Protein AF-A0AA88XSS2-F1 (afdb_monomer)

Organism: Pinctada imbricata (NCBI:txid66713)

Structure (mmCIF, N/CA/C/O backbone):
data_AF-A0AA88XSS2-F1
#
_entry.id   AF-A0AA88XSS2-F1
#
loop_
_atom_site.group_PDB
_atom_site.id
_atom_site.type_symbol
_atom_site.label_atom_id
_atom_site.label_alt_id
_atom_site.label_comp_id
_atom_site.label_asym_id
_atom_site.label_entity_id
_atom_site.label_seq_id
_atom_site.pdbx_PDB_ins_code
_atom_site.Cartn_x
_atom_site.Cartn_y
_atom_site.Cartn_z
_atom_site.occupancy
_atom_site.B_iso_or_equiv
_atom_site.auth_seq_id
_atom_site.auth_comp_id
_atom_site.auth_asym_id
_atom_site.auth_atom_id
_atom_site.pdbx_PDB_model_num
ATOM 1 N N . MET A 1 1 ? 4.842 -4.775 2.486 1.00 90.69 1 MET A N 1
ATOM 2 C CA . MET A 1 1 ? 3.440 -4.421 2.794 1.00 90.69 1 MET A CA 1
ATOM 3 C C . MET A 1 1 ? 3.331 -3.320 3.831 1.00 90.69 1 MET A C 1
ATOM 5 O O . MET A 1 1 ? 2.610 -2.371 3.575 1.00 90.69 1 MET A O 1
ATOM 9 N N . ILE A 1 2 ? 4.060 -3.395 4.950 1.00 94.81 2 ILE A N 1
ATOM 10 C CA . ILE A 1 2 ? 4.003 -2.375 6.016 1.00 94.81 2 ILE A CA 1
ATOM 11 C C . ILE A 1 2 ? 4.338 -0.968 5.510 1.00 94.81 2 ILE A C 1
ATOM 13 O O . ILE A 1 2 ? 3.578 -0.032 5.727 1.00 94.81 2 ILE A O 1
ATOM 17 N N . GLU A 1 3 ? 5.431 -0.828 4.760 1.00 93.81 3 GLU A N 1
ATOM 18 C CA . GLU A 1 3 ? 5.827 0.464 4.183 1.00 93.81 3 GLU A CA 1
ATOM 19 C C . GLU A 1 3 ? 4.767 1.028 3.228 1.00 93.81 3 GLU A C 1
ATOM 21 O O . GLU A 1 3 ? 4.450 2.211 3.264 1.00 93.81 3 GLU A O 1
ATOM 26 N N . THR A 1 4 ? 4.140 0.166 2.427 1.00 93.50 4 THR A N 1
ATOM 27 C CA . THR A 1 4 ? 3.021 0.530 1.545 1.00 93.50 4 THR A CA 1
ATOM 28 C C . THR A 1 4 ? 1.831 1.052 2.339 1.00 93.50 4 THR A C 1
ATOM 30 O O . THR A 1 4 ? 1.247 2.064 1.960 1.00 93.50 4 THR A O 1
ATOM 33 N N . TYR A 1 5 ? 1.500 0.397 3.455 1.00 94.88 5 TYR A N 1
ATOM 34 C CA . TYR A 1 5 ? 0.444 0.848 4.353 1.00 94.88 5 TYR A CA 1
ATOM 35 C C . TYR A 1 5 ? 0.766 2.229 4.921 1.00 94.88 5 TYR A C 1
ATOM 37 O O . TYR A 1 5 ? -0.029 3.140 4.740 1.00 94.88 5 TYR A O 1
ATOM 45 N N . LYS A 1 6 ? 1.965 2.435 5.480 1.00 93.88 6 LYS A N 1
ATOM 46 C CA . LYS A 1 6 ? 2.368 3.738 6.038 1.00 93.88 6 LYS A CA 1
ATOM 47 C C . LYS A 1 6 ? 2.323 4.877 5.011 1.00 93.88 6 LYS A C 1
ATOM 49 O O . LYS A 1 6 ? 1.891 5.979 5.346 1.00 93.88 6 LYS A O 1
ATOM 54 N N . ILE A 1 7 ? 2.733 4.606 3.766 1.00 92.75 7 ILE A N 1
ATOM 55 C CA . ILE A 1 7 ? 2.653 5.566 2.653 1.00 92.75 7 ILE A CA 1
ATOM 56 C C . ILE A 1 7 ? 1.191 5.887 2.307 1.00 92.75 7 ILE A C 1
ATOM 58 O O . ILE A 1 7 ? 0.829 7.046 2.132 1.00 92.75 7 ILE A O 1
ATOM 62 N N . THR A 1 8 ? 0.338 4.869 2.183 1.00 91.19 8 THR A N 1
ATOM 63 C CA . THR A 1 8 ? -1.046 5.038 1.700 1.00 91.19 8 THR A CA 1
ATOM 64 C C . THR A 1 8 ? -2.003 5.576 2.762 1.00 91.19 8 THR A C 1
ATOM 66 O O . THR A 1 8 ? -2.936 6.303 2.414 1.00 91.19 8 THR A O 1
ATOM 69 N N . SER A 1 9 ? -1.750 5.272 4.037 1.00 90.38 9 SER A N 1
ATOM 70 C CA . SER A 1 9 ? -2.538 5.720 5.186 1.00 90.38 9 SER A CA 1
ATOM 71 C C . SER A 1 9 ? -2.176 7.130 5.665 1.00 90.38 9 SER A C 1
ATOM 73 O O . SER A 1 9 ? -2.814 7.628 6.587 1.00 90.38 9 SER A O 1
ATOM 75 N N . GLY A 1 10 ? -1.147 7.761 5.083 1.00 89.00 10 GLY A N 1
ATOM 76 C CA . GLY A 1 10 ? -0.690 9.099 5.470 1.00 89.00 10 GLY A CA 1
ATOM 77 C C . GLY A 1 10 ? 0.052 9.153 6.810 1.00 89.00 10 GLY A C 1
ATOM 78 O O . GLY A 1 10 ? 0.055 10.194 7.453 1.00 89.00 10 GLY A O 1
ATOM 79 N N . ILE A 1 11 ? 0.651 8.037 7.252 1.00 91.44 11 ILE A N 1
ATOM 80 C CA . ILE A 1 11 ? 1.532 8.025 8.437 1.00 91.44 11 ILE A CA 1
ATOM 81 C C . ILE A 1 11 ? 2.863 8.704 8.114 1.00 91.44 11 ILE A C 1
ATOM 83 O O . ILE A 1 11 ? 3.456 9.351 8.972 1.00 91.44 11 ILE A O 1
ATOM 87 N N . TYR A 1 12 ? 3.343 8.526 6.885 1.00 93.00 12 TYR A N 1
ATOM 88 C CA . TYR A 1 12 ? 4.484 9.271 6.377 1.00 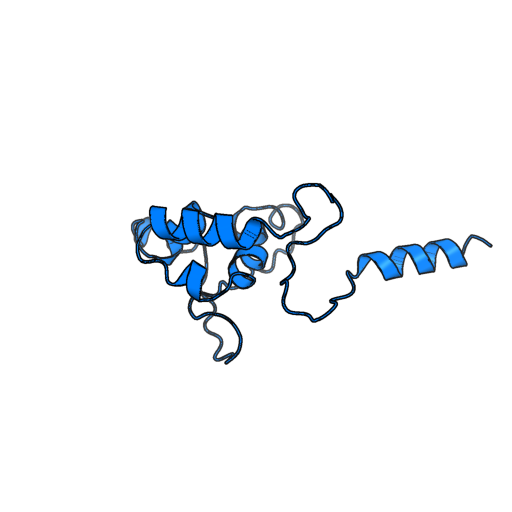93.00 12 TYR A CA 1
ATOM 89 C C . TYR A 1 12 ? 4.061 10.614 5.801 1.00 93.00 12 TYR A C 1
ATOM 91 O O . TYR A 1 12 ? 2.965 10.752 5.253 1.00 93.00 12 TYR A O 1
ATOM 99 N N . ASP A 1 13 ? 4.986 11.569 5.866 1.00 92.06 13 ASP A N 1
ATOM 100 C CA . ASP A 1 13 ? 4.792 12.895 5.303 1.00 92.06 13 ASP A CA 1
ATOM 101 C C . ASP A 1 13 ? 4.502 12.811 3.804 1.00 92.06 13 ASP A C 1
ATOM 103 O O . ASP A 1 13 ? 5.178 12.125 3.022 1.00 92.06 13 ASP A O 1
ATOM 107 N N . ARG A 1 14 ? 3.461 13.534 3.390 1.00 87.12 14 ARG A N 1
ATOM 108 C CA . ARG A 1 14 ? 2.988 13.516 2.006 1.00 87.12 14 ARG A CA 1
ATOM 109 C C . ARG A 1 14 ? 4.039 14.057 1.039 1.00 87.12 14 ARG A C 1
ATOM 111 O O . ARG A 1 14 ? 4.184 13.508 -0.043 1.00 87.12 14 ARG A O 1
ATOM 118 N N . GLU A 1 15 ? 4.799 15.068 1.451 1.00 88.50 15 GLU A N 1
ATOM 119 C CA . GLU A 1 15 ? 5.842 15.704 0.634 1.00 88.50 15 GLU A CA 1
ATOM 120 C C . GLU A 1 15 ? 6.968 14.734 0.259 1.00 88.50 15 GLU A C 1
ATOM 122 O O . GLU A 1 15 ? 7.502 14.785 -0.845 1.00 88.50 15 GLU A O 1
ATOM 127 N N . VAL A 1 16 ? 7.295 13.800 1.156 1.00 86.94 16 VAL A N 1
ATOM 128 C CA . VAL A 1 16 ? 8.338 12.792 0.922 1.00 86.94 16 VAL A CA 1
ATOM 129 C C . VAL A 1 16 ? 7.794 11.615 0.117 1.00 86.94 16 VAL A C 1
ATOM 131 O O . VAL A 1 16 ? 8.527 10.976 -0.630 1.00 86.94 16 VAL A O 1
ATOM 134 N N . THR A 1 17 ? 6.508 11.298 0.264 1.00 87.50 17 THR A N 1
ATOM 135 C CA . THR A 1 17 ? 5.891 10.121 -0.365 1.00 87.50 17 THR A CA 1
ATOM 136 C C . THR A 1 17 ? 5.245 10.404 -1.720 1.00 87.50 17 THR A C 1
ATOM 138 O O . THR A 1 17 ? 4.910 9.466 -2.458 1.00 87.50 17 THR A O 1
ATOM 141 N N . GLU A 1 18 ? 5.100 11.677 -2.085 1.00 82.19 18 GLU A N 1
ATOM 142 C CA . GLU A 1 18 ? 4.532 12.101 -3.356 1.00 82.19 18 GLU A CA 1
ATOM 143 C C . GLU A 1 18 ? 5.322 11.509 -4.537 1.00 82.19 18 GLU A C 1
ATOM 145 O O . GLU A 1 18 ? 6.539 11.623 -4.654 1.00 82.19 18 GLU A O 1
ATOM 150 N N . GLY A 1 19 ? 4.616 10.796 -5.419 1.00 82.25 19 GLY A N 1
ATOM 151 C CA . GLY A 1 19 ? 5.203 10.177 -6.610 1.00 82.25 19 GLY A CA 1
ATOM 152 C C . GLY A 1 19 ? 5.727 8.744 -6.444 1.00 82.25 19 GLY A C 1
ATOM 153 O O . GLY A 1 19 ? 5.968 8.092 -7.464 1.00 82.25 19 GLY A O 1
ATOM 154 N N . PHE A 1 20 ? 5.832 8.203 -5.222 1.00 84.94 20 PHE A N 1
ATOM 155 C CA . PHE A 1 20 ? 6.234 6.802 -5.015 1.00 84.94 20 PHE A CA 1
ATOM 156 C C . PHE A 1 20 ? 5.144 5.814 -5.431 1.00 84.94 20 PHE A C 1
ATOM 158 O O . PHE A 1 20 ? 5.392 4.902 -6.223 1.00 84.94 20 PHE A O 1
ATOM 165 N N . LEU A 1 21 ? 3.936 5.999 -4.898 1.00 87.38 21 LEU A N 1
ATOM 166 C CA . LEU A 1 21 ? 2.778 5.146 -5.147 1.00 87.38 21 LEU A CA 1
ATOM 167 C C . LEU A 1 21 ? 1.616 6.022 -5.609 1.00 87.38 21 LEU A C 1
ATOM 169 O O . LEU A 1 21 ? 1.187 6.931 -4.903 1.00 87.38 21 LEU A O 1
ATOM 173 N N . LYS A 1 22 ? 1.109 5.760 -6.814 1.00 88.44 22 LYS A N 1
ATOM 174 C CA . LYS A 1 22 ? -0.035 6.492 -7.367 1.00 88.44 22 LYS A CA 1
ATOM 175 C C . LYS A 1 22 ? -1.317 5.751 -7.016 1.00 88.44 22 LYS A C 1
ATOM 177 O O . LYS A 1 22 ? -1.424 4.569 -7.332 1.00 88.44 22 LYS A O 1
ATOM 182 N N . LYS A 1 23 ? -2.280 6.432 -6.391 1.00 88.62 23 LYS A N 1
ATOM 183 C CA . LYS A 1 23 ? -3.620 5.871 -6.165 1.00 88.62 23 LYS A CA 1
ATOM 184 C C . LYS A 1 23 ? -4.363 5.735 -7.496 1.00 88.62 23 LYS A C 1
ATOM 186 O O . LYS A 1 23 ? -4.280 6.630 -8.338 1.00 88.62 23 LYS A O 1
ATOM 191 N N . ASP A 1 24 ? -5.066 4.623 -7.677 1.00 86.38 24 ASP A N 1
ATOM 192 C CA . ASP A 1 24 ? -5.938 4.397 -8.829 1.00 86.38 24 ASP A CA 1
ATOM 193 C C . ASP A 1 24 ? -7.150 5.337 -8.738 1.00 86.38 24 ASP A C 1
ATOM 195 O O . ASP A 1 24 ? -7.912 5.278 -7.779 1.00 86.38 24 ASP A O 1
ATOM 199 N N . GLN A 1 25 ? -7.312 6.213 -9.731 1.00 78.62 25 GLN A N 1
ATOM 200 C CA . GLN A 1 25 ? -8.432 7.161 -9.820 1.00 78.62 25 GLN A CA 1
ATOM 201 C C . GLN A 1 25 ? -9.645 6.563 -10.555 1.00 78.62 25 GLN A C 1
ATOM 203 O O . GLN A 1 25 ? -10.634 7.252 -10.802 1.00 78.62 25 GLN A O 1
ATOM 208 N N . GLY A 1 26 ? -9.569 5.297 -10.978 1.00 71.69 26 GLY A N 1
ATOM 209 C CA . GLY A 1 26 ? -10.640 4.649 -11.721 1.00 71.69 26 GLY A CA 1
ATOM 210 C C . GLY A 1 26 ? -11.900 4.426 -10.880 1.00 71.69 26 GLY A C 1
ATOM 211 O O . GLY A 1 26 ? -11.840 3.884 -9.781 1.00 71.69 26 GLY A O 1
ATOM 212 N N . THR A 1 27 ? -13.068 4.710 -11.459 1.00 63.28 27 THR A N 1
ATOM 213 C CA . THR A 1 27 ? -14.413 4.484 -10.885 1.00 63.28 27 THR A CA 1
ATOM 214 C C . THR A 1 27 ? -14.812 3.003 -10.779 1.00 63.28 27 THR A C 1
ATOM 216 O O . THR A 1 27 ? -15.993 2.664 -10.695 1.00 63.28 27 THR A O 1
ATOM 219 N N . ARG A 1 28 ? -13.844 2.078 -10.830 1.00 63.78 28 ARG A N 1
ATOM 220 C CA . ARG A 1 28 ? -14.116 0.636 -10.867 1.00 63.78 28 ARG A CA 1
ATOM 221 C C . ARG A 1 28 ? -14.751 0.217 -9.545 1.00 63.78 28 ARG A C 1
ATOM 223 O O . ARG A 1 28 ? -14.089 0.197 -8.518 1.00 63.78 28 ARG A O 1
ATOM 230 N N . THR A 1 29 ? -16.003 -0.218 -9.613 1.00 62.91 29 THR A N 1
ATOM 231 C CA . THR A 1 29 ? -16.835 -0.647 -8.476 1.00 62.91 29 THR A CA 1
ATOM 232 C C . THR A 1 29 ? -16.400 -1.966 -7.824 1.00 62.91 29 THR A C 1
ATOM 234 O O . THR A 1 29 ? -17.076 -2.459 -6.927 1.00 62.91 29 THR A O 1
ATOM 237 N N . ARG A 1 30 ? -15.292 -2.570 -8.275 1.00 68.75 30 ARG A N 1
ATOM 238 C CA . ARG A 1 30 ? -14.765 -3.846 -7.770 1.00 68.75 30 ARG A CA 1
ATOM 239 C C . ARG A 1 30 ? -13.358 -3.656 -7.205 1.00 68.75 30 ARG A C 1
ATOM 241 O O . ARG A 1 30 ? -12.488 -3.116 -7.897 1.00 68.75 30 ARG A O 1
ATOM 248 N N . GLY A 1 31 ? -13.142 -4.166 -5.994 1.00 78.94 31 GLY A N 1
ATOM 249 C CA . GLY A 1 31 ? -11.905 -4.025 -5.221 1.00 78.94 31 GLY A CA 1
ATOM 250 C C . GLY A 1 31 ? -12.070 -3.079 -4.028 1.00 78.94 31 GLY A C 1
ATOM 251 O O . GLY A 1 31 ? -13.179 -2.644 -3.729 1.00 78.94 31 GLY A O 1
ATOM 252 N N . HIS A 1 32 ? -10.964 -2.783 -3.343 1.00 88.25 32 HIS A N 1
ATOM 253 C CA . HIS A 1 32 ? -10.947 -1.871 -2.198 1.00 88.25 32 HIS A CA 1
ATOM 254 C C . HIS A 1 32 ? -10.744 -0.401 -2.611 1.00 88.25 32 HIS A C 1
ATOM 256 O O . HIS A 1 32 ? -10.353 -0.109 -3.740 1.00 88.25 32 HIS A O 1
ATOM 262 N N . SER A 1 33 ? -10.986 0.536 -1.692 1.00 86.00 33 SER A N 1
ATOM 263 C CA . SER A 1 33 ? -10.890 1.987 -1.949 1.00 86.00 33 SER A CA 1
ATOM 264 C C . SER A 1 33 ? -9.459 2.493 -2.194 1.00 86.00 33 SER A C 1
ATOM 266 O O . SER A 1 33 ? -9.255 3.444 -2.937 1.00 86.00 33 SER A O 1
ATOM 268 N N . GLU A 1 34 ? -8.456 1.848 -1.596 1.00 89.12 34 GLU A N 1
ATOM 269 C CA . GLU A 1 34 ? -7.048 2.297 -1.622 1.00 89.12 34 GLU A CA 1
ATOM 270 C C . GLU A 1 34 ? -6.183 1.652 -2.716 1.00 89.12 34 GLU A C 1
ATOM 272 O O . GLU A 1 34 ? -4.999 1.386 -2.505 1.00 89.12 34 GLU A O 1
ATOM 277 N N . LYS A 1 35 ? -6.745 1.316 -3.877 1.00 90.75 35 LYS A N 1
ATOM 278 C CA . LYS A 1 35 ? -5.961 0.664 -4.937 1.00 90.75 35 LYS A CA 1
ATOM 279 C C . LYS A 1 35 ? -4.841 1.555 -5.466 1.00 90.75 35 LYS A C 1
ATOM 281 O O . LYS A 1 35 ? -4.955 2.779 -5.532 1.00 90.75 35 LYS A O 1
ATOM 286 N N . LEU A 1 36 ? -3.784 0.908 -5.939 1.00 91.31 36 LEU A N 1
ATOM 287 C CA . LEU A 1 36 ? -2.630 1.542 -6.558 1.00 91.31 36 LEU A CA 1
ATOM 288 C C . LEU A 1 36 ? -2.617 1.310 -8.069 1.00 91.31 36 LEU A C 1
ATOM 290 O O . LEU A 1 36 ? -2.927 0.223 -8.564 1.00 91.31 36 LEU A O 1
ATOM 294 N N . GLN A 1 37 ? -2.209 2.332 -8.812 1.00 89.25 37 GLN A N 1
ATOM 295 C CA . GLN A 1 37 ? -1.985 2.251 -10.245 1.00 89.25 37 GLN A CA 1
ATOM 296 C C . GLN A 1 37 ? -0.606 1.649 -10.522 1.00 89.25 37 GLN A C 1
ATOM 298 O O . GLN A 1 37 ? 0.421 2.157 -10.064 1.00 89.25 37 GLN A O 1
ATOM 303 N N . LYS A 1 38 ? -0.570 0.591 -11.335 1.00 87.38 38 LYS A N 1
ATOM 304 C CA . LYS A 1 38 ? 0.688 -0.024 -11.761 1.00 87.38 38 LYS A CA 1
ATOM 305 C C . LYS A 1 38 ? 1.357 0.829 -12.830 1.00 87.38 38 LYS A C 1
ATOM 307 O O . LYS A 1 38 ? 0.757 1.126 -13.862 1.00 87.38 38 LYS A O 1
ATOM 312 N N . GLY A 1 39 ? 2.609 1.213 -12.598 1.00 81.94 39 GLY A N 1
ATOM 313 C CA . GLY A 1 39 ? 3.392 1.951 -13.580 1.00 81.94 39 GLY A CA 1
ATOM 314 C C . GLY A 1 39 ? 3.810 1.057 -14.747 1.00 81.94 39 GLY A C 1
ATOM 315 O O . GLY A 1 39 ? 4.398 -0.007 -14.549 1.00 81.94 39 GLY A O 1
ATOM 316 N N . HIS A 1 40 ? 3.584 1.503 -15.983 1.00 79.06 40 HIS A N 1
ATOM 317 C CA . HIS A 1 40 ? 4.193 0.851 -17.140 1.00 79.06 40 HIS A CA 1
ATOM 318 C C . HIS A 1 40 ? 5.694 1.140 -17.158 1.00 79.06 40 HIS A C 1
ATOM 320 O O . HIS A 1 40 ? 6.123 2.292 -17.175 1.00 79.06 40 HIS A O 1
ATOM 326 N N . CYS A 1 41 ? 6.509 0.087 -17.146 1.00 73.81 41 CYS A N 1
ATOM 327 C CA . CYS A 1 41 ? 7.956 0.207 -17.270 1.00 73.81 41 CYS A CA 1
ATOM 328 C C . CYS A 1 41 ? 8.410 -0.391 -18.593 1.00 73.81 41 CYS A C 1
ATOM 330 O O . CYS A 1 41 ? 8.288 -1.592 -18.807 1.00 73.81 41 CYS A O 1
ATOM 332 N N . ARG A 1 42 ? 8.950 0.464 -19.469 1.00 72.25 42 ARG A N 1
ATOM 333 C CA . ARG A 1 42 ? 9.472 0.070 -20.786 1.00 72.25 42 ARG A CA 1
ATOM 334 C C . ARG A 1 42 ? 10.707 -0.829 -20.678 1.00 72.25 42 ARG A C 1
ATOM 336 O O . ARG A 1 42 ? 10.925 -1.683 -21.525 1.00 72.25 42 ARG A O 1
ATOM 343 N N . LEU A 1 43 ? 11.514 -0.628 -19.636 1.00 72.88 43 LEU A N 1
ATOM 344 C CA . LEU A 1 43 ? 12.743 -1.377 -19.386 1.00 72.88 43 LEU A CA 1
ATOM 345 C C . LEU A 1 43 ? 12.539 -2.362 -18.231 1.00 72.88 43 LEU A C 1
ATOM 347 O O . LEU A 1 43 ? 12.024 -1.997 -17.169 1.00 72.88 43 LEU A O 1
ATOM 351 N N . ASN A 1 44 ? 13.034 -3.591 -18.410 1.00 68.62 44 ASN A N 1
ATOM 352 C CA . ASN A 1 44 ? 13.005 -4.660 -17.404 1.00 68.62 44 ASN A CA 1
ATOM 353 C C . ASN A 1 44 ? 13.725 -4.301 -16.089 1.00 68.62 44 ASN A C 1
ATOM 355 O O . ASN A 1 44 ? 13.542 -4.987 -15.091 1.00 68.62 44 ASN A O 1
AT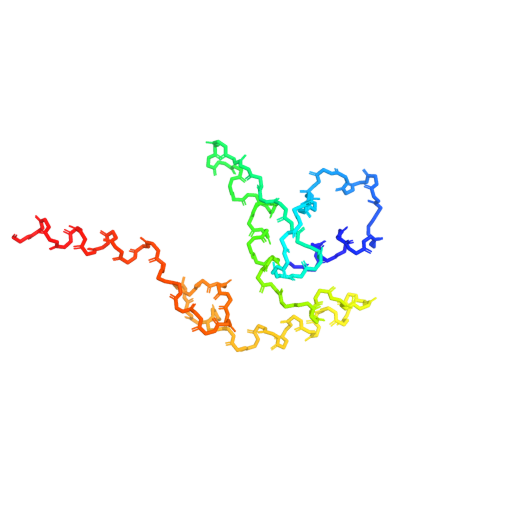OM 359 N N . LEU A 1 45 ? 14.500 -3.218 -16.068 1.00 73.56 45 LEU A N 1
ATOM 360 C CA . LEU A 1 45 ? 15.194 -2.711 -14.884 1.00 73.56 45 LEU A CA 1
ATOM 361 C C . LEU A 1 45 ? 14.214 -2.252 -13.795 1.00 73.56 45 LEU A C 1
ATOM 363 O O . LEU A 1 45 ? 14.373 -2.577 -12.623 1.00 73.56 45 LEU A O 1
ATOM 367 N N . ARG A 1 46 ? 13.153 -1.533 -14.180 1.00 74.94 46 ARG A N 1
ATOM 368 C CA . ARG A 1 46 ? 12.226 -0.907 -13.225 1.00 74.94 46 ARG A CA 1
ATOM 369 C C . ARG A 1 46 ? 10.999 -1.774 -12.931 1.00 74.94 46 ARG A C 1
ATOM 371 O O . ARG A 1 46 ? 10.259 -1.490 -11.999 1.00 74.94 46 ARG A O 1
ATOM 378 N N . LYS A 1 47 ? 10.780 -2.873 -13.665 1.00 78.44 47 LYS A N 1
ATOM 379 C CA . LYS A 1 47 ? 9.673 -3.814 -13.375 1.00 78.44 47 LYS A CA 1
ATOM 380 C C . LYS A 1 47 ? 9.837 -4.518 -12.024 1.00 78.44 47 LYS A C 1
ATOM 382 O O . LYS A 1 47 ? 8.867 -4.969 -11.430 1.00 78.44 47 LYS A O 1
ATOM 387 N N . TYR A 1 48 ? 11.078 -4.597 -11.554 1.00 81.38 48 TYR A N 1
ATOM 388 C CA . TYR A 1 48 ? 11.457 -5.233 -10.305 1.00 81.38 48 TYR A CA 1
ATOM 389 C C . TYR A 1 48 ? 11.644 -4.246 -9.145 1.00 81.38 48 TYR A C 1
ATOM 391 O O . TYR A 1 48 ? 12.016 -4.665 -8.051 1.00 81.38 48 TYR A O 1
ATOM 399 N N . SER A 1 49 ? 11.380 -2.952 -9.354 1.00 85.38 49 SER A N 1
ATOM 400 C CA . SER A 1 49 ? 11.394 -1.985 -8.260 1.00 85.38 49 SER A CA 1
ATOM 401 C C . SER A 1 49 ? 10.257 -2.262 -7.281 1.00 85.38 49 SER A C 1
ATOM 403 O O . SER A 1 49 ? 9.204 -2.795 -7.649 1.00 85.38 49 SER A O 1
ATOM 405 N N . PHE A 1 50 ? 10.456 -1.837 -6.034 1.00 85.88 50 PHE A N 1
ATOM 406 C CA . PHE A 1 50 ? 9.440 -1.894 -4.985 1.00 85.88 50 PHE A CA 1
ATOM 407 C C . PHE A 1 50 ? 8.084 -1.354 -5.466 1.00 85.88 50 PHE A C 1
ATOM 409 O O . PHE A 1 50 ? 7.074 -2.048 -5.380 1.00 85.88 50 PHE A O 1
ATOM 416 N N . THR A 1 51 ? 8.090 -0.164 -6.071 1.00 87.50 51 THR A N 1
ATOM 417 C CA . THR A 1 51 ? 6.893 0.552 -6.537 1.00 87.50 51 THR A CA 1
ATOM 418 C C . THR A 1 51 ? 6.072 -0.194 -7.583 1.00 87.50 51 THR A C 1
ATOM 420 O O . THR A 1 51 ? 4.887 0.075 -7.706 1.00 87.50 51 THR A O 1
ATOM 423 N N . ASN A 1 52 ? 6.664 -1.135 -8.323 1.00 87.00 52 ASN A N 1
ATOM 424 C CA . ASN A 1 52 ? 5.944 -1.941 -9.308 1.00 87.00 52 ASN A CA 1
ATOM 425 C C . ASN A 1 52 ? 5.532 -3.305 -8.774 1.00 87.00 52 ASN A C 1
ATOM 427 O O . ASN A 1 52 ? 4.425 -3.760 -9.057 1.00 87.00 52 ASN A O 1
ATOM 431 N N . ARG A 1 53 ? 6.419 -3.961 -8.019 1.00 87.94 53 ARG A N 1
ATOM 432 C CA . ARG A 1 53 ? 6.158 -5.291 -7.456 1.00 87.94 53 ARG A CA 1
ATOM 433 C C . ARG A 1 53 ? 5.009 -5.261 -6.458 1.00 87.94 53 ARG A C 1
ATOM 435 O O . ARG A 1 53 ? 4.210 -6.185 -6.416 1.00 87.94 53 ARG A O 1
ATOM 442 N N . ILE A 1 54 ? 4.922 -4.189 -5.675 1.00 90.69 54 ILE A N 1
ATOM 443 C CA . ILE A 1 54 ? 3.985 -4.117 -4.558 1.00 90.69 54 ILE A CA 1
ATOM 444 C C . ILE A 1 54 ? 2.538 -3.873 -4.987 1.00 90.69 54 ILE A C 1
ATOM 446 O O . ILE A 1 54 ? 1.626 -4.175 -4.227 1.00 90.69 54 ILE A O 1
ATOM 450 N N . VAL A 1 55 ? 2.323 -3.344 -6.196 1.00 89.94 55 VAL A N 1
ATOM 451 C CA . VAL A 1 55 ? 0.994 -2.934 -6.670 1.00 89.94 55 VAL A CA 1
ATOM 452 C C . VAL A 1 55 ? 0.055 -4.125 -6.803 1.00 89.94 55 VAL A C 1
ATOM 454 O O . VAL A 1 55 ? -1.084 -4.041 -6.356 1.00 89.94 55 VAL A O 1
ATOM 457 N N . ASP A 1 56 ? 0.525 -5.234 -7.380 1.00 87.75 56 ASP A N 1
ATOM 458 C CA . ASP A 1 56 ? -0.316 -6.420 -7.575 1.00 87.75 56 ASP A CA 1
ATOM 459 C C . ASP A 1 56 ? -0.728 -7.017 -6.224 1.00 87.75 56 ASP A C 1
ATOM 461 O O . ASP A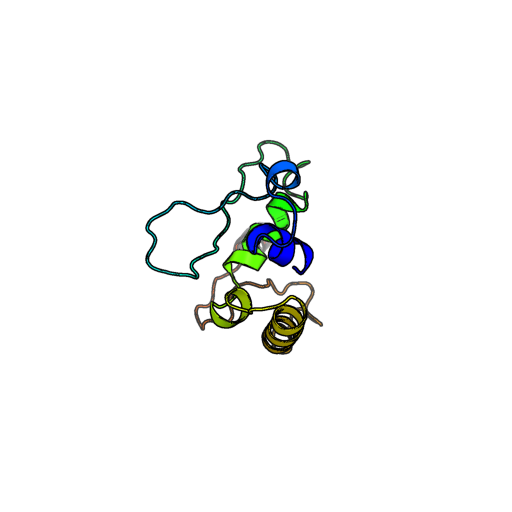 1 56 ? -1.905 -7.276 -5.991 1.00 87.75 56 ASP A O 1
ATOM 465 N N . THR A 1 57 ? 0.235 -7.164 -5.308 1.00 89.88 57 THR A N 1
ATOM 466 C CA . THR A 1 57 ? -0.008 -7.693 -3.962 1.00 89.88 57 THR A CA 1
ATOM 467 C C . THR A 1 57 ? -0.940 -6.786 -3.169 1.00 89.88 57 THR A C 1
ATOM 469 O O . THR A 1 57 ? -1.881 -7.270 -2.552 1.00 89.88 57 THR A O 1
ATOM 472 N N . TRP A 1 58 ? -0.723 -5.471 -3.212 1.00 92.50 58 TRP A N 1
ATOM 473 C CA . TRP A 1 58 ? -1.575 -4.502 -2.530 1.00 92.50 58 TRP A CA 1
ATOM 474 C C . TRP A 1 58 ? -3.014 -4.547 -3.041 1.00 92.50 58 TRP A C 1
ATOM 476 O O . TRP A 1 58 ? -3.927 -4.706 -2.242 1.00 92.50 58 TRP A O 1
ATOM 486 N N . ASN A 1 59 ? -3.207 -4.516 -4.362 1.00 90.81 59 ASN A N 1
ATOM 487 C CA . ASN A 1 59 ? -4.536 -4.546 -4.977 1.00 90.81 59 ASN A CA 1
ATOM 488 C C . ASN A 1 59 ? -5.273 -5.882 -4.791 1.00 90.81 59 ASN A C 1
ATOM 490 O O . ASN A 1 59 ? -6.484 -5.937 -4.999 1.00 90.81 59 ASN A O 1
ATOM 494 N N . SER A 1 60 ? -4.554 -6.954 -4.442 1.00 88.38 60 SER A N 1
ATOM 495 C CA . SER A 1 60 ? -5.146 -8.257 -4.119 1.00 88.38 60 SER A CA 1
ATOM 496 C C . SER A 1 60 ? -5.691 -8.339 -2.692 1.00 88.38 60 SER A C 1
ATOM 498 O O . SER A 1 60 ? -6.460 -9.253 -2.398 1.00 88.38 60 SER A O 1
ATOM 500 N N . LEU A 1 61 ? -5.308 -7.405 -1.810 1.00 90.25 61 LEU A N 1
ATOM 501 C CA . LEU A 1 61 ? -5.726 -7.442 -0.417 1.00 90.25 61 LEU A CA 1
ATOM 502 C C . LEU A 1 61 ? -7.220 -7.127 -0.259 1.00 90.25 61 LEU A C 1
ATOM 504 O O . LEU A 1 61 ? -7.765 -6.258 -0.944 1.00 90.25 61 LEU A O 1
ATOM 508 N N . PRO A 1 62 ? -7.893 -7.767 0.705 1.00 91.69 62 PRO A N 1
ATOM 509 C CA . PRO A 1 62 ? -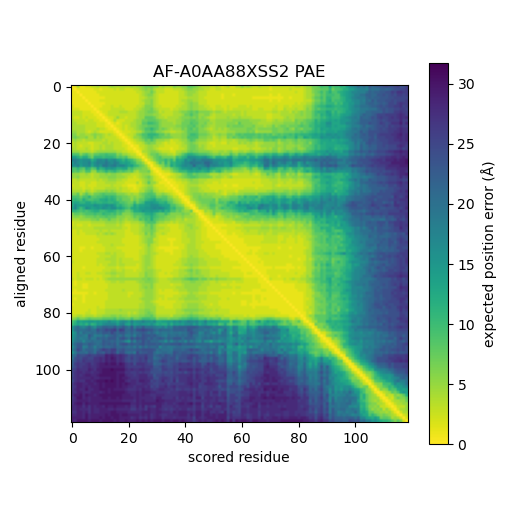9.282 -7.471 1.006 1.00 91.69 62 PRO A CA 1
ATOM 510 C C . PRO A 1 62 ? -9.425 -6.145 1.771 1.00 91.69 62 PRO A C 1
ATOM 512 O O . PRO A 1 62 ? -8.546 -5.730 2.533 1.00 91.69 62 PRO A O 1
ATOM 515 N N . GLN A 1 63 ? -10.590 -5.502 1.629 1.00 91.62 63 GLN A N 1
ATOM 516 C CA . GLN A 1 63 ? -10.883 -4.198 2.242 1.00 91.62 63 GLN A CA 1
ATOM 517 C C . GLN A 1 63 ? -10.676 -4.193 3.765 1.00 91.62 63 GLN A C 1
ATOM 519 O O . GLN A 1 63 ? -10.238 -3.178 4.301 1.00 91.62 63 GLN A O 1
ATOM 524 N N . TYR A 1 64 ? -10.954 -5.294 4.475 1.00 92.88 64 TYR A N 1
ATOM 525 C CA . TYR A 1 64 ? -10.796 -5.340 5.936 1.00 92.88 64 TYR A CA 1
ATOM 526 C C . TYR A 1 64 ? -9.330 -5.209 6.381 1.00 92.88 64 TYR A C 1
ATOM 528 O O . TYR A 1 64 ? -9.069 -4.612 7.421 1.00 92.88 64 TYR A O 1
ATOM 536 N N . VAL A 1 65 ? -8.373 -5.710 5.587 1.00 94.31 65 VAL A N 1
ATOM 537 C CA . VAL A 1 65 ? -6.935 -5.550 5.862 1.00 94.31 65 VAL A CA 1
ATOM 538 C C . VAL A 1 65 ? -6.545 -4.097 5.620 1.00 94.31 65 VAL A C 1
ATOM 540 O O . VAL A 1 65 ? -5.937 -3.463 6.477 1.00 94.31 65 VAL A O 1
ATOM 543 N N . ILE A 1 66 ? -6.970 -3.540 4.486 1.00 93.06 66 ILE A N 1
ATOM 544 C CA . ILE A 1 66 ? -6.660 -2.169 4.067 1.00 93.06 66 ILE A CA 1
ATOM 545 C C . ILE A 1 66 ? -7.255 -1.116 5.013 1.00 93.06 66 ILE A C 1
ATOM 547 O O . ILE A 1 66 ? -6.608 -0.117 5.307 1.00 93.06 66 ILE A O 1
ATOM 551 N N . SER A 1 67 ? -8.459 -1.355 5.537 1.00 93.19 67 SER A N 1
ATOM 552 C CA . SER A 1 67 ? -9.183 -0.419 6.419 1.00 93.19 67 SER A CA 1
ATOM 553 C C . SER A 1 67 ? -8.704 -0.441 7.875 1.00 93.19 67 SER A C 1
ATOM 555 O O . SER A 1 67 ? -9.342 0.143 8.751 1.00 93.19 67 SER A O 1
ATOM 557 N N . SER A 1 68 ? -7.610 -1.147 8.157 1.00 95.88 68 SER A N 1
ATOM 558 C CA . SER A 1 68 ? -6.972 -1.180 9.471 1.00 95.88 68 SER A CA 1
ATOM 559 C C . SER A 1 68 ? -6.633 0.235 9.954 1.00 95.88 68 SER A C 1
ATOM 561 O O . SER A 1 68 ? -6.127 1.055 9.190 1.00 95.88 68 SER A O 1
ATOM 563 N N . LYS A 1 69 ? -6.894 0.523 11.235 1.00 93.81 69 LYS A N 1
ATOM 564 C CA . LYS A 1 69 ? -6.733 1.870 11.824 1.00 93.81 69 LYS A CA 1
ATOM 565 C C . LYS A 1 69 ? -5.311 2.176 12.306 1.00 93.81 69 LYS A C 1
ATOM 567 O O . LYS A 1 69 ? -5.000 3.323 12.602 1.00 93.81 69 LYS A O 1
ATOM 572 N N . SER A 1 70 ? -4.471 1.156 12.447 1.00 96.06 70 SER A N 1
ATOM 573 C CA . SER A 1 70 ? -3.081 1.279 12.892 1.00 96.06 70 SER A CA 1
ATOM 574 C C . SER A 1 70 ? -2.186 0.251 12.208 1.00 96.06 70 SER A C 1
ATOM 576 O O . SER A 1 70 ? -2.664 -0.806 11.787 1.00 96.06 70 SER A O 1
ATOM 578 N N . VAL A 1 71 ? -0.875 0.512 12.190 1.00 96.25 71 VAL A N 1
ATOM 579 C CA . VAL A 1 71 ? 0.135 -0.415 11.646 1.00 96.25 71 VAL A CA 1
ATOM 580 C C . VAL A 1 71 ? 0.037 -1.794 12.302 1.00 96.25 71 VAL A C 1
ATOM 582 O O . VAL A 1 71 ? -0.008 -2.799 11.606 1.00 96.25 71 VAL A O 1
ATOM 585 N N . LYS A 1 72 ? -0.116 -1.844 13.630 1.00 96.38 72 LYS A N 1
ATOM 586 C CA . LYS A 1 72 ? -0.240 -3.106 14.372 1.00 96.38 72 LYS 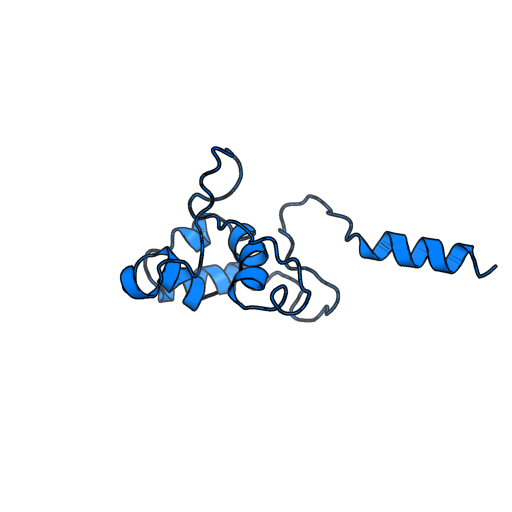A CA 1
ATOM 587 C C . LYS A 1 72 ? -1.504 -3.888 13.999 1.00 96.38 72 LYS A C 1
ATOM 589 O O . LYS A 1 72 ? -1.469 -5.107 13.879 1.00 96.38 72 LYS A O 1
ATOM 594 N N . SER A 1 73 ? -2.632 -3.195 13.810 1.00 96.56 73 SER A N 1
ATOM 595 C CA . SER A 1 73 ? -3.864 -3.851 13.345 1.00 96.56 73 SER A CA 1
ATOM 596 C C . SER A 1 73 ? -3.747 -4.338 11.899 1.00 96.56 73 SER A C 1
ATOM 598 O O . SER A 1 73 ? -4.266 -5.401 11.572 1.00 96.56 73 SER A O 1
ATOM 600 N N . PHE A 1 74 ? -3.024 -3.593 11.057 1.00 95.81 74 PHE A N 1
ATOM 601 C CA . PHE A 1 74 ? -2.733 -3.987 9.686 1.00 95.81 74 PHE A CA 1
ATOM 602 C C . PHE A 1 74 ? -1.869 -5.250 9.644 1.00 95.81 74 PHE A C 1
ATOM 604 O O . PHE A 1 74 ? -2.227 -6.178 8.930 1.00 95.81 74 PHE A O 1
ATOM 611 N N . GLU A 1 75 ? -0.795 -5.313 10.437 1.00 95.38 75 GLU A N 1
ATOM 612 C CA . GLU A 1 75 ? 0.066 -6.497 10.587 1.00 95.38 75 GLU A CA 1
ATOM 613 C C . GLU A 1 75 ? -0.751 -7.736 10.954 1.00 95.38 75 GLU A C 1
ATOM 615 O O . GLU A 1 75 ? -0.769 -8.701 10.197 1.00 95.38 75 GLU A O 1
ATOM 620 N N . ALA A 1 76 ? -1.531 -7.671 12.036 1.00 95.69 76 ALA A N 1
ATOM 621 C CA . ALA A 1 76 ? -2.337 -8.806 12.484 1.00 95.69 76 ALA A CA 1
ATOM 622 C C . ALA A 1 76 ? -3.369 -9.269 11.434 1.00 95.69 76 ALA A C 1
ATOM 624 O O . ALA A 1 76 ? -3.568 -10.467 11.230 1.00 95.69 76 ALA A O 1
ATOM 625 N N . ASN A 1 77 ? -4.031 -8.326 10.753 1.00 94.81 77 ASN A N 1
ATOM 626 C CA . ASN A 1 77 ? -5.006 -8.646 9.708 1.00 94.81 77 ASN A CA 1
ATOM 627 C C . ASN A 1 77 ? -4.343 -9.227 8.452 1.00 94.81 77 ASN A C 1
ATOM 629 O O . ASN A 1 77 ? -4.926 -10.100 7.805 1.00 94.81 77 ASN A O 1
ATOM 633 N N . LEU A 1 78 ? -3.152 -8.736 8.106 1.00 93.19 78 LEU A N 1
ATOM 634 C CA . LEU A 1 78 ? -2.358 -9.224 6.987 1.00 93.19 78 LEU A CA 1
ATOM 635 C C . LEU A 1 78 ? -1.861 -10.644 7.256 1.00 93.19 78 LEU A C 1
ATOM 637 O O . LEU A 1 78 ? -2.062 -11.512 6.411 1.00 93.19 78 LEU A O 1
ATOM 641 N N . ASP A 1 79 ? -1.290 -10.889 8.434 1.00 92.19 79 ASP A N 1
ATOM 642 C CA . ASP A 1 79 ? -0.778 -12.201 8.831 1.00 92.19 79 ASP A CA 1
ATOM 643 C C . ASP A 1 79 ? -1.892 -13.247 8.786 1.00 92.19 79 ASP A C 1
ATOM 645 O O . ASP A 1 79 ? -1.741 -14.282 8.143 1.00 92.19 79 ASP A O 1
ATOM 649 N N . LYS A 1 80 ? -3.066 -12.930 9.346 1.00 91.25 80 LYS A N 1
ATOM 650 C CA . LYS A 1 80 ? -4.247 -13.802 9.280 1.00 91.25 80 LYS A CA 1
ATOM 651 C C . LYS A 1 80 ? -4.721 -14.063 7.846 1.00 91.25 80 LYS A C 1
ATOM 653 O O . LYS A 1 80 ? -5.194 -15.152 7.534 1.00 91.25 80 LYS A O 1
ATOM 658 N N . HIS A 1 81 ? -4.650 -13.059 6.970 1.00 89.00 81 HIS A N 1
ATOM 659 C CA . HIS A 1 81 ? -5.029 -13.226 5.565 1.00 89.00 81 HIS A CA 1
ATOM 660 C C . HIS A 1 81 ? -4.046 -14.135 4.818 1.00 89.00 81 HIS A C 1
ATOM 662 O O . HIS A 1 81 ? -4.447 -14.910 3.953 1.00 89.00 81 HIS A O 1
ATOM 668 N N . TRP A 1 82 ? -2.763 -14.035 5.154 1.00 87.81 82 TRP A N 1
ATOM 669 C CA . TRP A 1 82 ? -1.677 -14.751 4.498 1.00 87.81 82 TRP A CA 1
ATOM 670 C C . TRP A 1 82 ? -1.381 -16.127 5.088 1.00 87.81 82 TRP A C 1
ATOM 672 O O . TRP A 1 82 ? -0.745 -16.935 4.419 1.00 87.81 82 TRP A O 1
ATOM 682 N N . GLU A 1 83 ? -1.888 -16.424 6.283 1.00 82.81 83 GLU A N 1
ATOM 683 C CA . GLU A 1 83 ? -1.736 -17.714 6.963 1.00 82.81 83 GLU A CA 1
ATOM 684 C C . GLU A 1 83 ? -2.201 -18.903 6.105 1.00 82.81 83 GLU A C 1
ATOM 686 O O . GLU A 1 83 ? -1.592 -19.967 6.153 1.00 82.81 83 GLU A O 1
ATOM 691 N N . ASN A 1 84 ? -3.227 -18.698 5.269 1.00 70.69 84 ASN A N 1
ATOM 692 C CA . ASN A 1 84 ? -3.819 -19.724 4.401 1.00 70.69 84 ASN A CA 1
ATOM 693 C C . ASN A 1 84 ? -3.404 -19.612 2.925 1.00 70.69 84 ASN A C 1
ATOM 695 O O . ASN A 1 84 ? -4.024 -20.239 2.067 1.00 70.69 84 ASN A O 1
ATOM 699 N N . ILE A 1 85 ? -2.418 -18.774 2.588 1.00 69.56 85 ILE A N 1
ATOM 700 C CA . ILE A 1 85 ? -1.914 -18.705 1.215 1.00 69.56 85 ILE A CA 1
ATOM 701 C C . ILE A 1 85 ? -0.707 -19.643 1.116 1.00 69.56 85 ILE A C 1
ATOM 703 O O . ILE A 1 85 ? 0.341 -19.378 1.705 1.00 69.56 85 ILE A O 1
ATOM 707 N N . ASP A 1 86 ? -0.830 -20.711 0.324 1.00 58.09 86 AS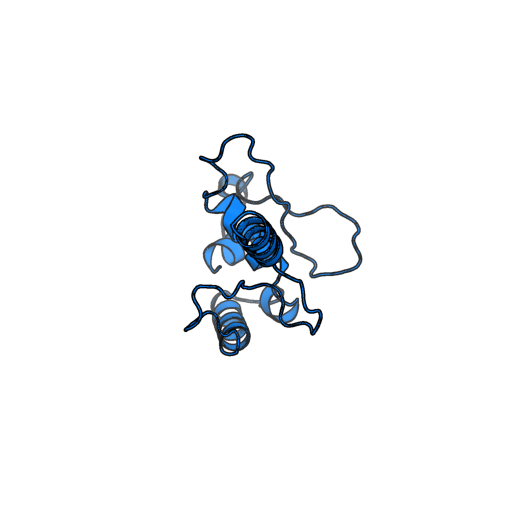P A N 1
ATOM 708 C CA . ASP A 1 86 ? 0.175 -21.779 0.139 1.00 58.09 86 ASP A CA 1
ATOM 709 C C . ASP A 1 86 ? 1.519 -21.324 -0.483 1.00 58.09 86 ASP A C 1
ATOM 711 O O . ASP A 1 86 ? 2.370 -22.136 -0.841 1.00 58.09 86 ASP A O 1
ATOM 715 N N . VAL A 1 87 ? 1.787 -20.017 -0.562 1.00 60.66 87 VAL A N 1
ATOM 716 C CA . VAL A 1 87 ? 3.072 -19.470 -1.039 1.00 60.66 87 VAL A CA 1
ATOM 717 C C . VAL A 1 87 ? 4.222 -19.727 -0.068 1.00 60.66 87 VAL A C 1
ATOM 719 O O . VAL A 1 87 ? 5.382 -19.561 -0.435 1.00 60.66 87 VAL A O 1
ATOM 722 N N . LYS A 1 88 ? 3.934 -20.107 1.185 1.00 54.59 88 LYS A N 1
ATOM 723 C CA . LYS A 1 88 ? 4.985 -20.411 2.168 1.00 54.59 88 LYS A CA 1
ATOM 724 C C . LYS A 1 88 ? 5.848 -21.601 1.732 1.00 54.59 88 LYS A C 1
ATOM 726 O O . LYS A 1 88 ? 7.030 -21.633 2.067 1.00 54.59 88 LYS A O 1
ATOM 731 N N . TYR A 1 89 ? 5.268 -22.550 0.992 1.00 57.78 89 TYR A N 1
ATOM 732 C CA . TYR A 1 89 ? 5.940 -23.788 0.587 1.00 57.78 89 TYR A CA 1
ATOM 733 C C . TYR A 1 89 ? 5.916 -24.043 -0.927 1.00 57.78 89 TYR A C 1
ATOM 735 O O . TYR A 1 89 ? 6.758 -24.799 -1.409 1.00 57.78 89 TYR A O 1
ATOM 743 N N . ASP A 1 90 ? 5.027 -23.396 -1.689 1.00 57.88 90 ASP A N 1
ATOM 744 C CA . ASP A 1 90 ? 5.002 -23.497 -3.150 1.00 57.88 90 ASP A CA 1
ATOM 745 C C . ASP A 1 90 ? 5.627 -22.259 -3.815 1.00 57.88 90 ASP A C 1
ATOM 747 O O . ASP A 1 90 ? 5.051 -21.172 -3.856 1.00 57.88 90 ASP A O 1
ATOM 751 N N . TYR A 1 91 ? 6.820 -22.442 -4.385 1.00 62.25 91 TYR A N 1
ATOM 752 C CA . TYR A 1 91 ? 7.560 -21.404 -5.109 1.00 62.25 91 TYR A CA 1
ATOM 753 C C . TYR A 1 91 ? 6.934 -21.031 -6.464 1.00 62.25 91 TYR A C 1
ATOM 755 O O . TYR A 1 91 ? 7.336 -20.034 -7.069 1.00 62.25 91 TYR A O 1
ATOM 763 N N . ASN A 1 92 ? 5.974 -21.820 -6.958 1.00 60.34 92 ASN A N 1
ATOM 764 C CA . ASN A 1 92 ? 5.215 -21.526 -8.172 1.00 60.34 92 ASN A CA 1
ATOM 765 C C . ASN A 1 92 ? 3.872 -20.845 -7.879 1.00 60.34 92 ASN A C 1
ATOM 767 O O . ASN A 1 92 ? 3.236 -20.351 -8.817 1.00 60.34 92 ASN A O 1
ATOM 771 N N . ALA A 1 93 ? 3.431 -20.805 -6.618 1.00 60.44 93 ALA A N 1
ATOM 772 C CA . ALA A 1 93 ? 2.174 -20.175 -6.248 1.00 60.44 93 ALA A CA 1
ATOM 773 C C . ALA A 1 93 ? 2.285 -18.652 -6.392 1.00 60.44 93 ALA A C 1
ATOM 775 O O . ALA A 1 93 ? 3.183 -18.001 -5.854 1.00 60.44 93 ALA A O 1
ATOM 776 N N . SER A 1 94 ? 1.358 -18.048 -7.133 1.00 56.09 94 SER A N 1
ATOM 777 C CA . SER A 1 94 ? 1.190 -16.600 -7.120 1.00 56.09 94 SER A CA 1
ATOM 778 C C . SER A 1 94 ? 0.251 -16.205 -5.987 1.00 56.09 94 SER A C 1
ATOM 780 O O . SER A 1 94 ? -0.769 -16.852 -5.765 1.00 56.09 94 SER A O 1
ATOM 782 N N . ILE A 1 95 ? 0.558 -15.088 -5.322 1.00 59.25 95 ILE A N 1
ATOM 783 C CA . ILE A 1 95 ? -0.333 -14.323 -4.424 1.00 59.25 95 ILE A CA 1
ATOM 784 C C . ILE A 1 95 ? -1.493 -13.719 -5.245 1.00 59.25 95 ILE A C 1
ATOM 786 O O . ILE A 1 95 ? -1.711 -12.516 -5.307 1.00 59.25 95 ILE A O 1
ATOM 790 N N . THR A 1 96 ? -2.181 -14.542 -6.022 1.00 51.31 96 THR A N 1
ATOM 791 C CA . THR A 1 96 ? -3.344 -14.158 -6.809 1.00 51.31 96 THR A CA 1
ATOM 792 C C . THR A 1 96 ? -4.551 -14.632 -6.038 1.00 51.31 96 THR A C 1
ATOM 794 O O . THR A 1 96 ? -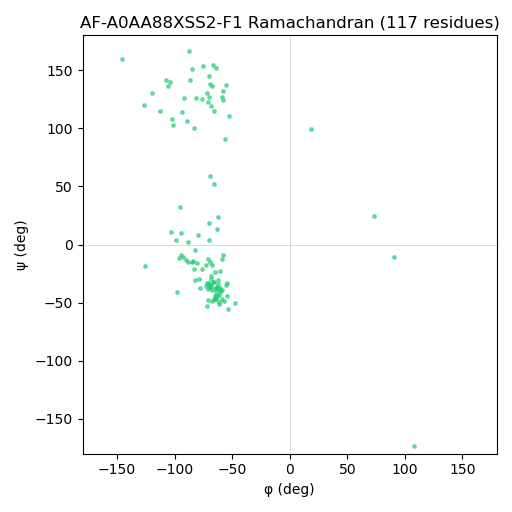4.825 -15.825 -6.016 1.00 51.31 96 THR A O 1
ATOM 797 N N . SER A 1 97 ? -5.190 -13.665 -5.379 1.00 45.38 97 SER A N 1
ATOM 798 C CA . SER A 1 97 ? -6.555 -13.666 -4.856 1.00 45.38 97 SER A CA 1
ATOM 799 C C . SER A 1 97 ? -7.187 -15.048 -4.710 1.00 45.38 97 SER A C 1
ATOM 801 O O . SER A 1 97 ? -7.757 -15.581 -5.657 1.00 45.38 97 SER A O 1
ATOM 803 N N . THR A 1 98 ? -7.167 -15.570 -3.488 1.00 45.66 98 THR A N 1
ATOM 804 C CA . THR A 1 98 ? -8.094 -16.600 -3.010 1.00 45.66 98 THR A CA 1
ATOM 805 C C . THR A 1 98 ? -9.506 -16.012 -2.861 1.00 45.66 98 THR A C 1
ATOM 807 O O . THR A 1 98 ? -10.095 -15.988 -1.788 1.00 45.66 98 THR A O 1
ATOM 810 N N . ASP A 1 99 ? -10.050 -15.504 -3.965 1.00 39.03 99 ASP A N 1
ATOM 811 C CA . ASP A 1 99 ? -11.470 -15.640 -4.271 1.00 39.03 99 ASP A CA 1
ATOM 812 C C . ASP A 1 99 ? -11.535 -16.722 -5.355 1.00 39.03 99 ASP A C 1
ATOM 814 O O . ASP A 1 99 ? -10.647 -16.781 -6.204 1.00 39.03 99 ASP A O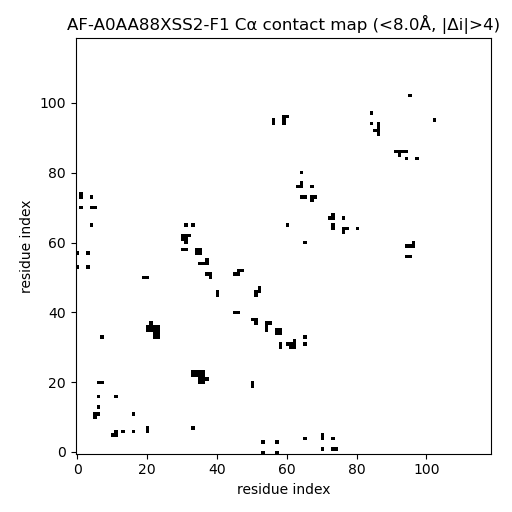 1
ATOM 818 N N . GLY A 1 100 ? -12.517 -17.617 -5.301 1.00 40.75 100 GLY A N 1
ATOM 819 C CA . GLY A 1 100 ? -12.563 -18.913 -5.997 1.00 40.75 100 GLY A CA 1
ATOM 820 C C . GLY A 1 100 ? -12.544 -18.899 -7.536 1.00 40.75 100 GLY A C 1
ATOM 821 O O . GLY A 1 100 ? -12.985 -19.861 -8.160 1.00 40.75 100 GLY A O 1
ATOM 822 N N . SER A 1 101 ? -12.038 -17.858 -8.191 1.00 33.03 101 SER A N 1
ATOM 823 C CA . SER A 1 101 ? -11.748 -17.842 -9.619 1.00 33.03 101 SER A CA 1
ATOM 824 C C . SER A 1 101 ? -10.325 -18.328 -9.901 1.00 33.03 101 SER A C 1
ATOM 826 O O . SER A 1 101 ? -9.340 -17.619 -9.710 1.00 33.03 101 SER A O 1
ATOM 828 N N . HIS A 1 102 ? -10.245 -19.545 -10.423 1.00 32.62 102 HIS A N 1
ATOM 829 C CA . HIS A 1 102 ? -9.069 -20.163 -11.020 1.00 32.62 102 HIS A CA 1
ATOM 830 C C . HIS A 1 102 ? -8.512 -19.284 -12.165 1.00 32.62 102 HIS A C 1
ATOM 832 O O . HIS A 1 102 ? -8.925 -19.399 -13.320 1.00 32.62 102 HIS A O 1
ATOM 838 N N . VAL A 1 103 ? -7.579 -18.374 -11.871 1.00 37.16 103 VAL A N 1
ATOM 839 C CA . VAL A 1 103 ? -6.837 -17.641 -12.906 1.00 37.16 103 VAL A CA 1
ATOM 840 C C . VAL A 1 103 ? -5.679 -18.526 -13.353 1.00 37.16 103 VAL A C 1
ATOM 842 O O . VAL A 1 103 ? -4.652 -18.611 -12.685 1.00 37.16 103 VAL A O 1
ATOM 845 N N . LYS A 1 104 ? -5.840 -19.198 -14.502 1.00 31.42 104 LYS A N 1
ATOM 846 C CA . LYS A 1 104 ? -4.741 -19.905 -15.176 1.00 31.42 104 LYS A CA 1
ATOM 847 C C . LYS A 1 104 ? -3.565 -18.945 -15.361 1.00 31.42 104 LYS A C 1
ATOM 849 O O . LYS A 1 104 ? -3.622 -18.017 -16.171 1.00 31.42 104 LYS A O 1
ATOM 854 N N . SER A 1 105 ? -2.485 -19.190 -14.624 1.00 35.50 105 SER A N 1
ATOM 855 C CA . SER A 1 105 ? -1.209 -18.524 -14.851 1.00 35.50 105 SER A CA 1
ATOM 856 C C . SER A 1 105 ? -0.741 -18.806 -16.284 1.00 35.50 105 SER A C 1
ATOM 858 O O . SER A 1 105 ? -0.661 -19.961 -16.723 1.00 35.50 105 SER A O 1
ATOM 860 N N . ARG A 1 106 ? -0.437 -17.723 -17.014 1.00 40.06 106 ARG A N 1
ATOM 861 C CA . ARG A 1 106 ? -0.027 -17.685 -18.435 1.00 40.06 106 ARG A CA 1
ATOM 862 C C . ARG A 1 106 ? 1.224 -18.516 -18.752 1.00 40.06 106 ARG A C 1
ATOM 864 O O . ARG A 1 106 ? 1.523 -18.717 -19.922 1.00 40.06 106 ARG A O 1
ATOM 871 N N . ASN A 1 107 ? 1.922 -19.033 -17.742 1.00 34.94 107 ASN A N 1
ATOM 872 C CA . ASN A 1 107 ? 3.110 -19.868 -17.920 1.00 34.94 107 ASN A CA 1
ATOM 873 C C . ASN A 1 107 ? 2.792 -21.353 -18.176 1.00 34.94 107 ASN A C 1
ATOM 875 O O . ASN A 1 107 ? 3.666 -22.079 -18.640 1.00 34.94 107 ASN A O 1
ATOM 879 N N . SER A 1 108 ? 1.555 -21.808 -17.935 1.00 42.81 108 SER A N 1
ATOM 880 C CA . SER A 1 108 ? 1.138 -23.187 -18.258 1.00 42.81 108 SER A CA 1
ATOM 881 C C . SER A 1 108 ? 0.994 -23.427 -19.767 1.00 42.81 108 SER A C 1
ATOM 883 O O . SER A 1 108 ? 1.321 -24.506 -20.253 1.00 42.81 108 SER A O 1
ATOM 885 N N . THR A 1 109 ? 0.584 -22.406 -20.528 1.00 40.81 109 THR A N 1
ATOM 886 C CA . THR A 1 109 ? 0.412 -22.504 -21.986 1.00 40.81 109 THR A CA 1
ATOM 887 C C . THR A 1 109 ? 1.748 -22.615 -22.721 1.00 40.81 109 THR A C 1
ATOM 889 O O . THR A 1 109 ? 1.842 -23.336 -23.705 1.00 40.81 109 THR A O 1
ATOM 892 N N . VAL A 1 110 ? 2.807 -21.960 -22.230 1.00 41.53 110 VAL A N 1
ATOM 893 C CA . VAL A 1 110 ? 4.111 -21.958 -22.919 1.00 41.53 110 VAL A CA 1
ATOM 894 C C . VAL A 1 110 ? 4.796 -23.327 -22.833 1.00 41.53 110 VAL A C 1
ATOM 896 O O . VAL A 1 110 ? 5.442 -23.743 -23.787 1.00 41.53 110 VAL A O 1
ATOM 899 N N . LYS A 1 111 ? 4.610 -24.065 -21.730 1.00 42.47 111 LYS A N 1
ATOM 900 C CA . LYS A 1 111 ? 5.184 -25.410 -21.570 1.00 42.47 111 LYS A CA 1
ATOM 901 C C . LYS A 1 111 ? 4.490 -26.448 -22.464 1.00 42.47 111 LYS A C 1
ATOM 903 O O . LYS A 1 111 ? 5.164 -27.253 -23.089 1.00 42.47 111 LYS A O 1
ATOM 908 N N . ALA A 1 112 ? 3.167 -26.346 -22.617 1.00 51.44 112 ALA A N 1
ATOM 909 C CA . ALA A 1 112 ? 2.398 -27.225 -23.502 1.00 51.44 112 ALA A CA 1
ATOM 910 C C . ALA A 1 112 ? 2.695 -27.013 -25.002 1.00 51.44 112 ALA A C 1
ATOM 912 O O . ALA A 1 112 ? 2.532 -27.944 -25.788 1.00 51.44 112 ALA A O 1
ATOM 913 N N . GLU A 1 113 ? 3.124 -25.812 -25.405 1.00 46.66 113 GLU A N 1
ATOM 914 C CA . GLU A 1 113 ? 3.515 -25.529 -26.794 1.00 46.66 113 GLU A CA 1
ATOM 915 C C . GLU A 1 113 ? 4.922 -26.065 -27.111 1.00 46.66 113 GLU A C 1
ATOM 917 O O . GLU A 1 113 ? 5.153 -26.591 -28.195 1.00 46.66 113 GLU A O 1
ATOM 922 N N . VAL A 1 114 ? 5.854 -25.991 -26.151 1.00 51.69 114 VAL A N 1
ATOM 923 C CA . VAL A 1 114 ? 7.221 -26.524 -26.307 1.00 51.69 114 VAL A CA 1
ATOM 924 C C . VAL A 1 114 ? 7.216 -28.054 -26.384 1.00 51.69 114 VAL A C 1
ATOM 926 O O . VAL A 1 114 ? 7.909 -28.620 -27.227 1.00 51.69 114 VAL A O 1
ATOM 929 N N . ASP A 1 115 ? 6.375 -28.721 -25.590 1.00 50.75 115 ASP A N 1
ATOM 930 C CA . ASP A 1 115 ? 6.282 -30.187 -25.578 1.00 50.75 115 ASP A CA 1
ATOM 931 C C . ASP A 1 115 ? 5.597 -30.763 -26.841 1.00 50.75 115 ASP A C 1
ATOM 933 O O . ASP A 1 115 ? 5.769 -31.938 -27.154 1.00 50.75 115 ASP A O 1
ATOM 937 N N . LYS A 1 116 ? 4.859 -29.945 -27.610 1.00 54.06 116 LYS A N 1
ATOM 938 C CA . LYS A 1 116 ? 4.262 -30.339 -28.905 1.00 54.06 116 LYS A CA 1
ATOM 939 C C . LYS A 1 116 ? 5.217 -30.248 -30.093 1.00 54.06 116 LYS A C 1
ATOM 941 O O . LYS A 1 116 ? 4.944 -30.860 -31.116 1.00 54.06 116 LYS A O 1
ATOM 946 N N . VAL A 1 117 ? 6.292 -29.468 -29.987 1.00 52.44 117 VAL A N 1
ATOM 947 C CA . VAL A 1 117 ? 7.287 -29.308 -31.066 1.00 52.44 117 VAL A CA 1
ATOM 948 C C . VAL A 1 117 ? 8.408 -30.352 -30.952 1.00 52.44 117 VAL A C 1
ATOM 950 O O . VAL A 1 117 ? 9.165 -30.554 -31.896 1.00 52.44 117 VAL A O 1
ATOM 953 N N . ALA A 1 118 ? 8.504 -31.040 -29.812 1.00 50.72 118 ALA A N 1
ATOM 954 C CA . ALA A 1 118 ? 9.547 -32.020 -29.525 1.00 50.72 118 ALA A CA 1
ATOM 955 C C . ALA A 1 118 ? 9.171 -33.483 -29.847 1.00 50.72 118 ALA A C 1
ATOM 957 O O . ALA A 1 118 ? 9.9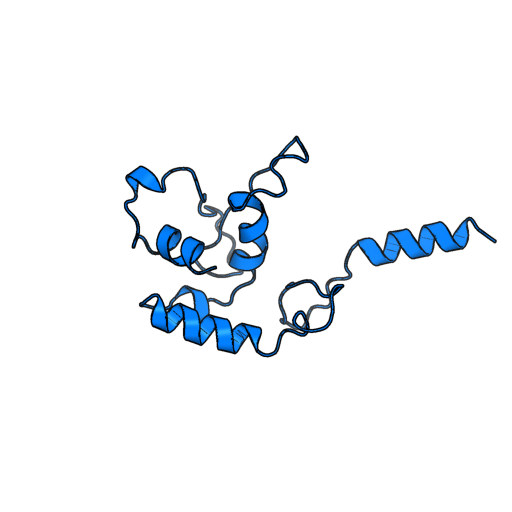26 -34.375 -29.460 1.00 50.72 118 ALA A O 1
ATOM 958 N N . ASN A 1 119 ? 8.046 -33.745 -30.530 1.00 44.66 119 ASN A N 1
ATOM 959 C CA . ASN A 1 119 ? 7.616 -35.098 -30.908 1.00 44.66 119 ASN A CA 1
ATOM 960 C C . ASN A 1 119 ? 7.141 -35.171 -32.362 1.00 44.66 119 ASN A C 1
ATOM 962 O O . ASN A 1 119 ? 6.301 -34.322 -32.738 1.00 44.66 119 ASN A O 1
#

Mean predicted aligned error: 12.37 Å

Foldseek 3Di:
DLVVLCLQVVVDPCVVSPPLWAADPDPDPDFERRATDADDDPDPVCCPDPSRVVRQLVRLDHRCLSVQPDSVSNVVSVCVVCVPQPVVPDVPGDSHHPPPDDDPDPVVVVVVVVVVVVD

Solvent-accessible surface area (backbone atoms only — not comparable to full-atom values): 7591 Å² total; per-residue (Å²): 108,69,67,56,46,36,56,73,73,58,75,44,61,62,86,80,46,63,85,61,70,48,69,48,86,69,89,66,91,72,79,48,90,85,32,50,49,71,72,89,56,95,48,81,77,54,53,72,32,68,65,39,56,47,28,61,54,58,55,48,48,56,51,75,37,72,68,38,92,43,72,71,52,27,49,57,41,43,51,63,64,49,71,79,48,66,53,87,81,34,91,82,53,68,85,65,48,96,54,99,65,87,72,80,61,77,68,61,60,57,53,60,54,55,64,60,73,75,109

Secondary structure (DSSP, 8-state):
-HHHHHHHTT-S-HHHHTTTSPBP----SSS-TT-BPPPP-SSTTTTTSHHHHHHHHHHHS-HHHHT-SSHHHHHHHHHHHHTT-GGGT-TT------SS-----THHHHHHHHHHH--

Radius of gyration: 17.13 Å; Cα contacts (8 Å, |Δi|>4): 87; chains: 1; bounding box: 32×51×45 Å

pLDDT: mean 75.52, std 19.57, range [31.42, 96.56]

Sequence (119 aa):
MIETYKITSGIYDREVTEGFLKKDQGTRTRGHSEKLQKGHCRLNLRKYSFTNRIVDTWNSLPQYVISSKSVKSFEANLDKHWENIDVKYDYNASITSTDGSHVKSRNSTVKAEVDKVAN